Protein AF-A0A6C0B335-F1 (afdb_monomer)

Radius of gyration: 21.63 Å; Cα contacts (8 Å, |Δi|>4): 40; chains: 1; bounding box: 51×59×40 Å

Sequence (105 aa):
MSYDSNEIDRWYEHRQAEMEAQEMDELEYQKEVQVQKILDSMTSSEHKMVIELHEKLCKAAQQNCYQETLTKTAEEKASLQASYYAALLEFNKATEKWPILRNGF

Foldseek 3Di:
DDDDVVVVVVVVVVVVVVVVVVVVVVVVVVLVVLVVVVCVVDDPVLNVVLVVLVVQLVVLVCCLPPPPPPPDDPVVNVVSVVSNVVSLVVNCVSCVVPCSVSVDD

Structure (mmCIF, N/CA/C/O backbone):
data_AF-A0A6C0B335-F1
#
_entry.id   AF-A0A6C0B335-F1
#
loop_
_atom_site.group_PDB
_atom_site.id
_atom_site.type_symbol
_atom_site.label_atom_id
_atom_site.label_alt_id
_atom_site.label_comp_id
_atom_site.label_asym_id
_atom_site.label_entity_id
_atom_site.label_seq_id
_atom_site.pdbx_PDB_ins_code
_atom_site.Cartn_x
_atom_site.Cartn_y
_atom_site.Cartn_z
_atom_site.occupancy
_atom_site.B_iso_or_equiv
_atom_site.auth_seq_id
_atom_site.auth_comp_id
_atom_site.auth_asym_id
_atom_site.auth_atom_id
_atom_site.pdbx_PDB_model_num
ATOM 1 N N . MET A 1 1 ? 35.299 -40.367 -9.433 1.00 45.72 1 MET A N 1
ATOM 2 C CA . MET A 1 1 ? 34.697 -39.202 -8.761 1.00 45.72 1 MET A CA 1
ATOM 3 C C . MET A 1 1 ? 33.196 -39.320 -8.947 1.00 45.72 1 MET A C 1
ATOM 5 O O . MET A 1 1 ? 32.738 -39.151 -10.068 1.00 45.72 1 MET A O 1
ATOM 9 N N . SER A 1 2 ? 32.460 -39.751 -7.922 1.00 45.31 2 SER A N 1
ATOM 10 C CA . SER A 1 2 ? 30.994 -39.714 -7.937 1.00 45.31 2 SER A CA 1
ATOM 11 C C . SER A 1 2 ? 30.584 -38.352 -7.400 1.00 45.31 2 SER A C 1
ATOM 13 O O . SER A 1 2 ? 30.901 -38.047 -6.252 1.00 45.31 2 SER A O 1
ATOM 15 N N . TYR A 1 3 ? 29.954 -37.526 -8.229 1.00 50.47 3 TYR A N 1
ATOM 16 C CA . TYR A 1 3 ? 29.282 -36.336 -7.723 1.00 50.47 3 TYR A CA 1
ATOM 17 C C . TYR A 1 3 ? 28.083 -36.799 -6.896 1.00 50.47 3 TYR A C 1
ATOM 19 O O . TYR A 1 3 ? 27.315 -37.653 -7.345 1.00 50.47 3 TYR A O 1
ATOM 27 N N . ASP A 1 4 ? 27.988 -36.304 -5.667 1.00 55.91 4 ASP A N 1
ATOM 28 C CA . ASP A 1 4 ? 26.893 -36.615 -4.760 1.00 55.91 4 ASP A CA 1
ATOM 29 C C . ASP A 1 4 ? 25.620 -35.944 -5.301 1.00 55.91 4 ASP A C 1
ATOM 31 O O . ASP A 1 4 ? 25.579 -34.724 -5.466 1.00 55.91 4 ASP A O 1
ATOM 35 N N . SER A 1 5 ? 24.594 -36.732 -5.643 1.00 57.72 5 SER A N 1
ATOM 36 C CA . SER A 1 5 ? 23.344 -36.234 -6.253 1.00 57.72 5 SER A CA 1
ATOM 37 C C . SER A 1 5 ? 22.696 -35.140 -5.398 1.00 57.72 5 SER A C 1
ATOM 39 O O . SER A 1 5 ? 22.165 -34.172 -5.930 1.00 57.72 5 SER A O 1
ATOM 41 N N . ASN A 1 6 ? 22.845 -35.235 -4.072 1.00 61.22 6 ASN A N 1
ATOM 42 C CA . ASN A 1 6 ? 22.357 -34.241 -3.116 1.00 61.22 6 ASN A CA 1
ATOM 43 C C . ASN A 1 6 ? 23.040 -32.864 -3.232 1.00 61.22 6 ASN A C 1
ATOM 45 O O . ASN A 1 6 ? 22.431 -31.862 -2.865 1.00 61.22 6 ASN A O 1
ATOM 49 N N . GLU A 1 7 ? 24.295 -32.779 -3.690 1.00 59.88 7 GLU A N 1
ATOM 50 C CA . GLU A 1 7 ? 24.964 -31.486 -3.918 1.00 59.88 7 GLU A CA 1
ATOM 51 C C . GLU A 1 7 ? 24.464 -30.816 -5.202 1.00 59.88 7 GLU A C 1
ATOM 53 O O . GLU A 1 7 ? 24.335 -29.593 -5.252 1.00 59.88 7 GLU A O 1
ATOM 58 N N . ILE A 1 8 ? 24.142 -31.619 -6.220 1.00 62.16 8 ILE A N 1
ATOM 59 C CA . ILE A 1 8 ? 23.593 -31.144 -7.492 1.00 62.16 8 ILE A CA 1
ATOM 60 C C . ILE A 1 8 ? 22.158 -30.639 -7.292 1.00 62.16 8 ILE A C 1
ATOM 62 O O . ILE A 1 8 ? 21.839 -29.536 -7.732 1.00 62.16 8 ILE A O 1
ATOM 66 N N . ASP A 1 9 ? 21.323 -31.388 -6.569 1.00 70.38 9 ASP A N 1
ATOM 67 C CA . ASP A 1 9 ? 19.925 -31.019 -6.314 1.00 70.38 9 ASP A CA 1
ATOM 68 C C . ASP A 1 9 ? 19.818 -29.717 -5.496 1.00 70.38 9 ASP A C 1
ATOM 70 O O . ASP A 1 9 ? 19.085 -28.803 -5.874 1.00 70.38 9 ASP A O 1
ATOM 74 N N . ARG A 1 10 ? 20.647 -29.550 -4.454 1.00 71.12 10 ARG A N 1
ATOM 75 C CA . ARG A 1 10 ? 20.716 -28.297 -3.673 1.00 71.12 10 ARG A CA 1
ATOM 76 C C . ARG A 1 10 ? 21.207 -27.103 -4.488 1.00 71.12 10 ARG A C 1
ATOM 78 O O . ARG A 1 10 ? 20.780 -25.977 -4.238 1.00 71.12 10 ARG A O 1
ATOM 85 N N . TRP A 1 11 ? 22.116 -27.321 -5.439 1.00 76.94 11 TRP A N 1
ATOM 86 C CA . TRP A 1 11 ? 22.585 -26.259 -6.327 1.00 76.94 11 TRP A CA 1
ATOM 87 C C . TRP A 1 11 ? 21.472 -25.785 -7.268 1.00 76.94 11 TRP A C 1
ATOM 89 O O . TRP A 1 11 ? 21.313 -24.580 -7.453 1.00 76.94 11 TRP A O 1
ATOM 99 N N . TYR A 1 12 ? 20.663 -26.703 -7.810 1.00 75.19 12 TYR A N 1
ATOM 100 C CA . TYR A 1 12 ? 19.498 -26.345 -8.625 1.00 75.19 12 TYR A CA 1
ATOM 101 C C . TYR A 1 12 ? 18.424 -25.614 -7.818 1.00 75.19 12 TYR A C 1
ATOM 103 O O . TYR A 1 12 ? 17.937 -24.585 -8.280 1.00 75.19 12 TYR A O 1
ATOM 111 N N . GLU A 1 13 ? 18.103 -26.081 -6.609 1.00 79.56 13 GLU A N 1
ATOM 112 C CA . GLU A 1 13 ? 17.157 -25.403 -5.709 1.00 79.56 13 GLU A CA 1
ATOM 113 C C . GLU A 1 13 ? 17.623 -23.982 -5.365 1.00 79.56 13 GLU A C 1
ATOM 115 O O . GLU A 1 13 ? 16.857 -23.026 -5.480 1.00 79.56 13 GLU A O 1
ATOM 120 N N . HIS A 1 14 ? 18.902 -23.818 -5.011 1.00 77.50 14 HIS A N 1
ATOM 121 C CA . HIS A 1 14 ? 19.479 -22.502 -4.739 1.00 77.50 14 HIS A CA 1
ATOM 122 C C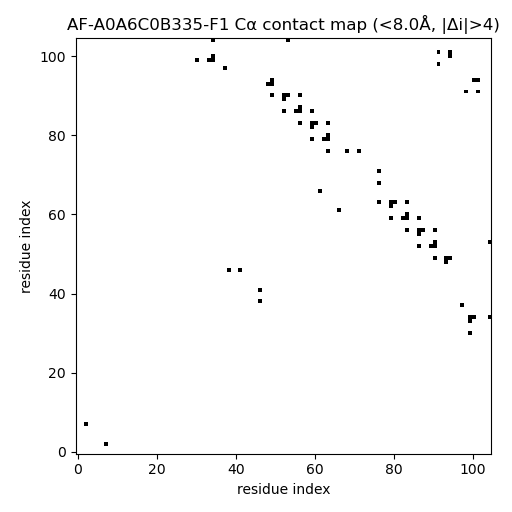 . HIS A 1 14 ? 19.447 -21.607 -5.979 1.00 77.50 14 HIS A C 1
ATOM 124 O O . HIS A 1 14 ? 19.109 -20.429 -5.894 1.00 77.50 14 HIS A O 1
ATOM 130 N N . ARG A 1 15 ? 19.776 -22.157 -7.153 1.00 77.88 15 ARG A N 1
ATOM 131 C CA . ARG A 1 15 ? 19.789 -21.383 -8.393 1.00 77.88 15 ARG A CA 1
ATOM 132 C C . ARG A 1 15 ? 18.387 -20.975 -8.836 1.00 77.88 15 ARG A C 1
ATOM 134 O O . ARG A 1 15 ? 18.221 -19.893 -9.390 1.00 77.88 15 ARG A O 1
ATOM 141 N N . GLN A 1 16 ? 17.393 -21.816 -8.584 1.00 80.81 16 GLN A N 1
ATOM 142 C CA . GLN A 1 16 ? 15.995 -21.495 -8.822 1.00 80.81 16 GLN A CA 1
ATOM 143 C C . GLN A 1 16 ? 15.513 -20.390 -7.875 1.00 80.81 16 GLN A C 1
ATOM 145 O O . GLN A 1 16 ? 14.942 -19.414 -8.350 1.00 80.81 16 GLN A O 1
ATOM 150 N N . ALA A 1 17 ? 15.836 -20.475 -6.583 1.00 78.44 17 ALA A N 1
ATOM 151 C CA . ALA A 1 17 ? 15.516 -19.424 -5.618 1.00 78.44 17 ALA A CA 1
ATOM 152 C C . ALA A 1 17 ? 16.177 -18.076 -5.966 1.00 78.44 17 ALA A C 1
ATOM 154 O O . ALA A 1 17 ? 15.550 -17.031 -5.822 1.00 78.44 17 ALA A O 1
ATOM 155 N N . GLU A 1 18 ? 17.418 -18.078 -6.467 1.00 81.25 18 GLU A N 1
ATOM 156 C CA . GLU A 1 18 ? 18.076 -16.860 -6.963 1.00 81.25 18 GLU A CA 1
ATOM 157 C C . GLU A 1 18 ? 17.360 -16.255 -8.175 1.00 81.25 18 GLU A C 1
ATOM 159 O O . GLU A 1 18 ? 17.241 -15.036 -8.260 1.00 81.25 18 GLU A O 1
ATOM 164 N N . MET A 1 19 ? 16.894 -17.081 -9.118 1.00 76.94 19 MET A N 1
ATOM 165 C CA . MET A 1 19 ? 16.148 -16.594 -10.284 1.00 76.94 19 MET A CA 1
ATOM 166 C C . MET A 1 19 ? 14.776 -16.044 -9.887 1.00 76.94 19 MET A C 1
ATOM 168 O O . MET A 1 19 ? 14.400 -14.977 -10.358 1.00 76.94 19 MET A O 1
ATOM 172 N N . GLU A 1 20 ? 14.063 -16.727 -8.989 1.00 79.56 20 GLU A N 1
ATOM 173 C CA . GLU A 1 20 ? 12.782 -16.256 -8.448 1.00 79.56 20 GLU A CA 1
ATOM 174 C C . GLU A 1 20 ? 12.961 -14.943 -7.668 1.00 79.56 20 GLU A C 1
ATOM 176 O O . GLU A 1 20 ? 12.169 -14.019 -7.834 1.00 79.56 20 GLU A O 1
ATOM 181 N N . ALA A 1 21 ? 14.032 -14.809 -6.878 1.00 76.81 21 ALA A N 1
ATOM 182 C CA . ALA A 1 21 ? 14.361 -13.560 -6.192 1.00 76.81 21 ALA A CA 1
ATOM 183 C C . ALA A 1 21 ? 14.669 -12.422 -7.180 1.00 76.81 21 ALA A C 1
ATOM 185 O O . ALA A 1 21 ? 14.154 -11.323 -7.020 1.00 76.81 21 ALA A O 1
ATOM 186 N N . GLN A 1 22 ? 15.441 -12.693 -8.236 1.00 77.44 22 GLN A N 1
ATOM 187 C CA . GLN A 1 22 ? 15.740 -11.702 -9.277 1.00 77.44 22 GLN A CA 1
ATOM 188 C C . GLN A 1 22 ? 14.489 -11.252 -10.039 1.00 77.44 22 GLN A C 1
ATOM 190 O O . GLN A 1 22 ? 14.347 -10.069 -10.339 1.00 77.44 22 GLN A O 1
ATOM 195 N N . GLU A 1 23 ? 13.574 -12.174 -10.341 1.00 78.75 23 GLU A N 1
ATOM 196 C CA . GLU A 1 23 ? 12.301 -11.848 -10.986 1.00 78.75 23 GLU A CA 1
ATOM 197 C C . GLU A 1 23 ? 11.416 -10.996 -10.064 1.00 78.75 23 GLU A C 1
ATOM 199 O O . GLU A 1 23 ? 10.816 -10.017 -10.507 1.00 78.75 23 GLU A O 1
ATOM 204 N N . MET A 1 24 ? 11.390 -11.308 -8.765 1.00 75.94 24 MET A N 1
ATOM 205 C CA . MET A 1 24 ? 10.695 -10.496 -7.764 1.00 75.94 24 MET A CA 1
ATOM 206 C C . MET A 1 24 ? 11.290 -9.086 -7.644 1.00 75.94 24 MET A C 1
ATOM 208 O O . MET A 1 24 ? 10.527 -8.118 -7.648 1.00 75.94 24 MET A O 1
ATOM 212 N N . ASP A 1 25 ? 12.619 -8.959 -7.615 1.00 80.25 25 ASP A N 1
ATOM 213 C CA . ASP A 1 25 ? 13.320 -7.668 -7.577 1.00 80.25 25 ASP A CA 1
ATOM 214 C C . ASP A 1 25 ? 13.023 -6.830 -8.836 1.00 80.25 25 ASP A C 1
ATOM 216 O O . ASP A 1 25 ? 12.794 -5.620 -8.761 1.00 80.25 25 ASP A O 1
ATOM 220 N N . GLU A 1 26 ? 12.984 -7.459 -10.016 1.00 83.38 26 GLU A N 1
ATOM 221 C CA . GLU A 1 26 ? 12.667 -6.771 -11.271 1.00 83.38 26 GLU A CA 1
ATOM 222 C C . GLU A 1 26 ? 11.207 -6.293 -11.311 1.00 83.38 26 GLU A C 1
ATOM 224 O O . GLU A 1 26 ? 10.923 -5.175 -11.755 1.00 83.38 26 GLU A O 1
ATOM 229 N N . LEU A 1 27 ? 10.271 -7.098 -10.803 1.00 82.38 27 LEU A N 1
ATOM 230 C CA . LEU A 1 27 ? 8.864 -6.718 -10.677 1.00 82.38 27 LEU A CA 1
ATOM 231 C C . LEU A 1 27 ? 8.662 -5.572 -9.675 1.00 82.38 27 LEU A C 1
ATOM 233 O O . LEU A 1 27 ? 7.858 -4.668 -9.932 1.00 82.38 27 LEU A O 1
ATOM 237 N N . GLU A 1 28 ? 9.397 -5.574 -8.560 1.00 83.19 28 GLU A N 1
ATOM 238 C CA . GLU A 1 28 ? 9.387 -4.483 -7.582 1.00 83.19 28 GLU A CA 1
ATOM 239 C C . GLU A 1 28 ? 9.921 -3.188 -8.201 1.00 83.19 28 GLU A C 1
ATOM 241 O O . GLU A 1 28 ? 9.238 -2.161 -8.163 1.00 83.19 28 GLU A O 1
ATOM 246 N N . TYR A 1 29 ? 11.055 -3.254 -8.901 1.00 85.44 29 TYR A N 1
ATOM 247 C CA . TYR A 1 29 ? 11.613 -2.108 -9.616 1.00 85.44 29 TYR A CA 1
ATOM 248 C C . TYR A 1 29 ? 10.642 -1.540 -10.665 1.00 85.44 29 TYR A C 1
ATOM 250 O O . TYR A 1 29 ? 10.431 -0.326 -10.755 1.00 85.44 29 TYR A O 1
ATOM 258 N N . GLN A 1 30 ? 9.990 -2.397 -11.456 1.00 84.94 30 GLN A N 1
ATOM 259 C CA . GLN A 1 30 ? 8.993 -1.949 -12.434 1.00 84.94 30 GLN A CA 1
ATOM 260 C C . GLN A 1 30 ? 7.802 -1.250 -11.768 1.00 84.94 30 GLN A C 1
ATOM 262 O O . GLN A 1 30 ? 7.298 -0.251 -12.296 1.00 84.94 30 GLN A O 1
ATOM 267 N N . LYS A 1 31 ? 7.360 -1.748 -10.609 1.00 83.69 31 LYS A N 1
ATOM 268 C CA . LYS A 1 31 ? 6.299 -1.125 -9.817 1.00 83.69 31 LYS A CA 1
ATOM 269 C C . LYS A 1 31 ? 6.734 0.246 -9.298 1.00 83.69 31 LYS A C 1
ATOM 271 O O . LYS A 1 31 ? 5.983 1.203 -9.485 1.00 83.69 31 LYS A O 1
ATOM 276 N N . GLU A 1 32 ? 7.931 0.373 -8.730 1.00 85.12 32 GLU A N 1
ATOM 277 C CA . GLU A 1 32 ? 8.480 1.657 -8.264 1.00 85.12 32 GLU A CA 1
ATOM 278 C C . GLU A 1 32 ? 8.530 2.695 -9.389 1.00 85.12 32 GLU A C 1
ATOM 280 O O . GLU A 1 32 ? 8.058 3.823 -9.233 1.00 85.12 32 GLU A O 1
ATOM 285 N N . VAL A 1 33 ? 9.015 2.303 -10.570 1.00 87.69 33 VAL A N 1
ATOM 286 C CA . VAL A 1 33 ? 9.068 3.187 -11.744 1.00 87.69 33 VAL A CA 1
ATOM 287 C C . VAL A 1 33 ? 7.669 3.652 -12.163 1.00 87.69 33 VAL A C 1
ATOM 289 O O . VAL A 1 33 ? 7.490 4.806 -12.562 1.00 87.69 33 VAL A O 1
ATOM 292 N N . GLN A 1 34 ? 6.658 2.782 -12.100 1.00 85.62 34 GLN A N 1
ATOM 293 C CA . GLN A 1 34 ? 5.277 3.158 -12.418 1.00 85.62 34 GLN A CA 1
ATOM 294 C C . GLN A 1 34 ? 4.670 4.089 -11.364 1.00 85.62 34 GLN A C 1
ATOM 296 O O . GLN A 1 34 ? 3.984 5.046 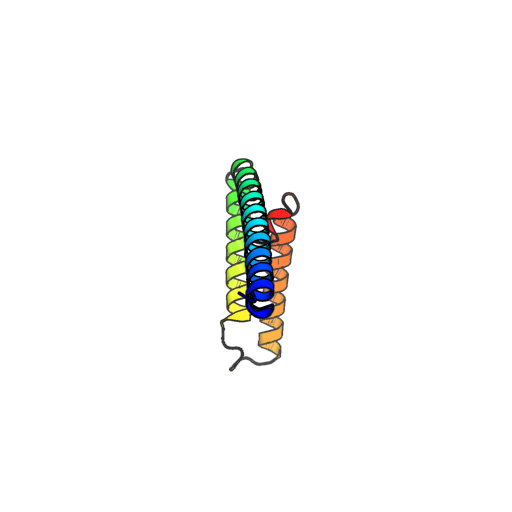-11.732 1.00 85.62 34 GLN A O 1
ATOM 301 N N . VAL A 1 35 ? 4.951 3.849 -10.081 1.00 86.38 35 VAL A N 1
ATOM 302 C CA . VAL A 1 35 ? 4.547 4.739 -8.986 1.00 86.38 35 VAL A CA 1
ATOM 303 C C . VAL A 1 35 ? 5.170 6.119 -9.180 1.00 86.38 35 VAL A C 1
ATOM 305 O O . VAL A 1 35 ? 4.439 7.107 -9.197 1.00 86.38 35 VAL A O 1
ATOM 308 N N . GLN A 1 36 ? 6.476 6.200 -9.446 1.00 85.56 36 GLN A N 1
ATOM 309 C CA . GLN A 1 36 ? 7.162 7.478 -9.649 1.00 85.56 36 GLN A CA 1
ATOM 310 C C . GLN A 1 36 ? 6.576 8.267 -10.825 1.00 85.56 36 GLN A C 1
ATOM 312 O O . GLN A 1 36 ? 6.272 9.447 -10.686 1.00 85.56 36 GLN A O 1
ATOM 317 N N . LYS A 1 37 ? 6.314 7.609 -11.963 1.00 87.88 37 LYS A N 1
ATOM 318 C CA . LYS A 1 37 ? 5.667 8.255 -13.121 1.00 87.88 37 LYS A CA 1
ATOM 319 C C . LYS A 1 37 ? 4.298 8.838 -12.780 1.00 87.88 37 LYS A C 1
ATOM 321 O O . LYS A 1 37 ? 3.916 9.875 -13.319 1.00 87.88 37 LYS A O 1
ATOM 326 N N . ILE A 1 38 ? 3.543 8.163 -11.918 1.00 87.19 38 ILE A N 1
ATOM 327 C CA . ILE A 1 38 ? 2.241 8.644 -11.463 1.00 87.19 38 ILE A CA 1
ATOM 328 C C . ILE A 1 38 ? 2.412 9.864 -10.565 1.00 87.19 38 ILE A C 1
ATOM 330 O O . ILE A 1 38 ? 1.736 10.863 -10.812 1.00 87.19 38 ILE A O 1
ATOM 334 N N . LEU A 1 39 ? 3.327 9.811 -9.595 1.00 84.94 39 LEU A N 1
ATOM 335 C CA . LEU A 1 39 ? 3.632 10.937 -8.710 1.00 84.94 39 LEU A CA 1
ATOM 336 C C . LEU A 1 39 ? 4.081 12.170 -9.508 1.00 84.94 39 LEU A C 1
ATOM 338 O O . LEU A 1 39 ? 3.577 13.263 -9.268 1.00 84.94 39 LEU A O 1
ATOM 342 N N . ASP A 1 40 ? 4.926 11.984 -10.524 1.00 87.50 40 ASP A N 1
ATOM 343 C CA . ASP A 1 40 ? 5.390 13.064 -11.406 1.00 87.50 40 ASP A CA 1
ATOM 344 C C . ASP A 1 40 ? 4.255 13.659 -12.261 1.00 87.50 40 ASP A C 1
ATOM 346 O O . ASP A 1 40 ? 4.303 14.824 -12.657 1.00 87.50 40 ASP A O 1
ATOM 350 N N . SER A 1 41 ? 3.218 12.867 -12.556 1.00 87.12 41 SER A N 1
ATOM 351 C CA . SER A 1 41 ? 2.042 13.300 -13.325 1.00 87.12 41 SER A CA 1
ATOM 352 C C . SER A 1 41 ? 0.954 13.973 -12.478 1.00 87.12 41 SER A C 1
ATOM 354 O O . SER A 1 41 ? 0.013 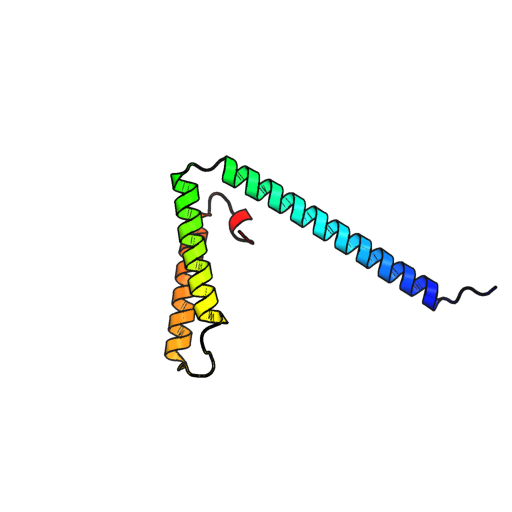14.548 -13.033 1.00 87.12 41 SER A O 1
ATOM 356 N N . MET A 1 42 ? 1.044 13.880 -11.149 1.00 87.94 42 MET A N 1
ATOM 357 C CA . MET A 1 42 ? 0.065 14.457 -10.233 1.00 87.94 42 MET A CA 1
ATOM 358 C C . MET A 1 42 ? 0.246 15.966 -10.100 1.00 87.94 42 MET A C 1
ATOM 360 O O . MET A 1 42 ? 1.352 16.494 -10.002 1.00 87.94 42 MET A O 1
ATOM 364 N N . THR A 1 43 ? -0.871 16.679 -9.987 1.00 90.94 43 THR A N 1
ATOM 365 C CA . THR A 1 43 ? -0.837 18.059 -9.499 1.00 90.94 43 THR A CA 1
ATOM 366 C C . THR A 1 43 ? -0.422 18.095 -8.027 1.00 90.94 43 THR A C 1
ATOM 368 O O . THR A 1 43 ? -0.679 17.158 -7.269 1.00 90.94 43 THR A O 1
ATOM 371 N N . SER A 1 44 ? 0.143 19.217 -7.567 1.00 89.88 44 SER A N 1
ATOM 372 C CA . SER A 1 44 ? 0.505 19.388 -6.150 1.00 89.88 44 SER A CA 1
ATOM 373 C C . SER A 1 44 ? -0.675 19.152 -5.196 1.00 89.88 44 SER A C 1
ATOM 375 O O . SER A 1 44 ? -0.480 18.653 -4.090 1.00 89.88 44 SER A O 1
ATOM 377 N N . SER A 1 45 ? -1.899 19.488 -5.618 1.00 90.00 45 SER A N 1
ATOM 378 C CA . SER A 1 45 ? -3.123 19.238 -4.851 1.00 90.00 45 SER A CA 1
ATOM 379 C C . SER A 1 45 ? -3.491 17.758 -4.771 1.00 90.00 45 SER A C 1
ATOM 381 O O . SER A 1 45 ? -3.817 17.284 -3.685 1.00 90.00 45 SER A O 1
ATOM 383 N N . GLU A 1 46 ? -3.424 17.023 -5.886 1.00 87.88 46 GLU A N 1
ATOM 384 C CA . GLU A 1 46 ? -3.700 15.579 -5.906 1.00 87.88 46 GLU A CA 1
ATOM 385 C C . GLU A 1 46 ? -2.661 14.825 -5.074 1.00 87.88 46 GLU A C 1
ATOM 387 O O . GLU A 1 46 ? -3.024 14.003 -4.236 1.00 87.88 46 GLU A O 1
ATOM 392 N N . HIS A 1 47 ? -1.381 15.170 -5.241 1.00 87.19 47 HIS A N 1
ATOM 393 C CA . HIS A 1 47 ? -0.283 14.569 -4.493 1.00 87.19 47 HIS A CA 1
ATOM 394 C C . HIS A 1 47 ? -0.451 14.767 -2.980 1.00 87.19 47 HIS A C 1
ATOM 396 O O . HIS A 1 47 ? -0.394 13.811 -2.208 1.00 87.19 47 HIS A O 1
ATOM 402 N N . LYS A 1 48 ? -0.749 16.001 -2.550 1.00 89.31 48 LYS A N 1
ATOM 403 C CA . LYS A 1 48 ? -0.985 16.313 -1.136 1.00 89.31 48 LYS A CA 1
ATOM 404 C C . LYS A 1 48 ? -2.190 15.556 -0.573 1.00 89.31 48 LYS A C 1
ATOM 406 O O . LYS A 1 48 ? -2.102 15.011 0.521 1.00 89.31 48 LYS A O 1
ATOM 411 N N . MET A 1 49 ? -3.290 15.483 -1.326 1.00 90.06 49 MET A N 1
ATOM 412 C CA . MET A 1 49 ? -4.487 14.746 -0.910 1.00 90.06 49 MET A CA 1
ATOM 413 C C . MET A 1 49 ? -4.195 13.250 -0.728 1.00 90.06 49 MET A C 1
ATOM 415 O O . MET A 1 49 ? -4.615 12.659 0.265 1.00 90.06 49 MET A O 1
ATOM 419 N N . VAL A 1 50 ? -3.469 12.637 -1.667 1.00 87.69 50 VAL A N 1
ATOM 420 C CA . VAL A 1 50 ? -3.120 11.212 -1.604 1.00 87.69 50 VAL A CA 1
ATOM 421 C C . VAL A 1 50 ? -2.195 10.920 -0.423 1.00 87.69 50 VAL A C 1
ATOM 423 O O . VAL A 1 50 ? -2.460 9.963 0.301 1.00 87.69 50 VAL A O 1
ATOM 426 N N . ILE A 1 51 ? -1.194 11.768 -0.160 1.00 88.81 51 ILE A N 1
ATOM 427 C CA . ILE A 1 51 ? -0.323 11.635 1.021 1.00 88.81 51 ILE A CA 1
ATOM 428 C C . ILE A 1 51 ? -1.127 11.758 2.318 1.00 88.81 51 ILE A C 1
ATOM 430 O O . ILE A 1 51 ? -1.007 10.903 3.189 1.00 88.81 51 ILE A O 1
ATOM 434 N N . GLU A 1 52 ? -1.984 12.772 2.455 1.00 89.75 52 GLU A N 1
ATOM 435 C CA . GLU A 1 52 ? -2.786 12.962 3.671 1.00 89.75 52 GLU A CA 1
ATOM 436 C C . GLU A 1 52 ? -3.716 11.768 3.944 1.00 89.75 52 GLU A C 1
ATOM 438 O O . GLU A 1 52 ? -3.881 11.348 5.093 1.00 89.75 52 GLU A O 1
ATOM 443 N N . LEU A 1 53 ? -4.326 11.203 2.897 1.00 89.12 53 LEU A N 1
ATOM 444 C CA . LEU A 1 53 ? -5.167 10.010 3.012 1.00 89.12 53 LEU A CA 1
ATOM 445 C C . LEU A 1 53 ? -4.343 8.758 3.325 1.00 89.12 53 LEU A C 1
ATOM 447 O O . LEU A 1 53 ? -4.769 7.945 4.145 1.00 89.12 53 LEU A O 1
ATOM 451 N N . HIS A 1 54 ? -3.158 8.625 2.731 1.00 87.81 54 HIS A N 1
ATOM 452 C CA . HIS A 1 54 ? -2.241 7.530 3.020 1.00 87.81 54 HIS A CA 1
ATOM 453 C C . HIS A 1 54 ? -1.744 7.577 4.473 1.00 87.81 54 HIS A C 1
ATOM 455 O O . HIS A 1 54 ? -1.810 6.578 5.184 1.00 87.81 54 HIS A O 1
ATOM 461 N N . GLU A 1 55 ? -1.348 8.747 4.980 1.00 88.81 55 GLU A N 1
ATOM 462 C CA . GLU A 1 55 ? -0.959 8.921 6.383 1.00 88.81 55 GLU A CA 1
ATOM 463 C C . GLU A 1 55 ? -2.101 8.587 7.350 1.00 88.81 55 GLU A C 1
ATOM 465 O O . GLU A 1 55 ? -1.872 7.970 8.394 1.00 88.81 55 GLU A O 1
ATOM 470 N N . LYS A 1 56 ? -3.339 8.983 7.023 1.00 88.44 56 LYS A N 1
ATOM 471 C CA . LYS A 1 56 ? -4.530 8.616 7.807 1.00 88.44 56 LYS A CA 1
ATOM 472 C C . LYS A 1 56 ? -4.745 7.106 7.816 1.00 88.44 56 LYS A C 1
ATOM 474 O O . LYS A 1 56 ? -4.998 6.546 8.883 1.00 88.44 56 LYS A O 1
ATOM 479 N N . LEU A 1 57 ? -4.609 6.453 6.662 1.00 88.38 57 LEU A N 1
ATOM 480 C CA . LEU A 1 57 ? -4.707 5.001 6.541 1.00 88.38 57 LEU A CA 1
ATOM 481 C C . LEU A 1 57 ? -3.628 4.302 7.374 1.00 88.38 57 LEU A C 1
ATOM 483 O O . LEU A 1 57 ? -3.953 3.406 8.147 1.00 88.38 57 LEU A O 1
ATOM 487 N N . CYS A 1 58 ? -2.374 4.747 7.288 1.00 86.81 58 CYS A N 1
ATOM 488 C CA . CYS A 1 58 ? -1.262 4.202 8.063 1.00 86.81 58 CYS A CA 1
ATOM 489 C C . CYS A 1 58 ? -1.464 4.390 9.571 1.00 86.81 58 CYS A C 1
ATOM 491 O O . CYS A 1 58 ? -1.252 3.450 10.334 1.00 86.81 58 CYS A O 1
ATOM 493 N N . LYS A 1 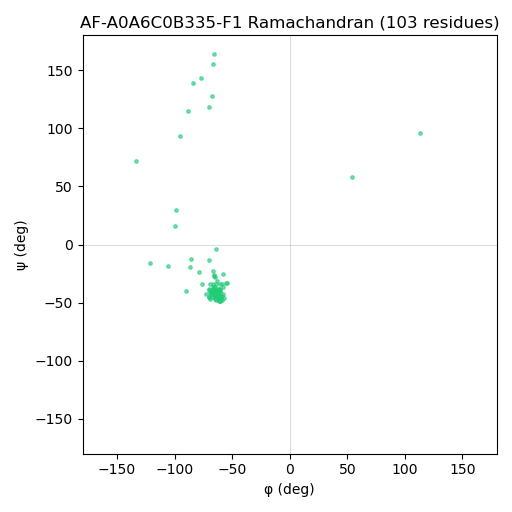59 ? -1.957 5.553 10.015 1.00 86.62 59 LYS A N 1
ATOM 494 C CA . LYS A 1 59 ? -2.314 5.785 11.425 1.00 86.62 59 LYS A CA 1
ATOM 495 C C . LYS A 1 59 ? -3.446 4.863 11.885 1.00 86.62 59 LYS A C 1
ATOM 497 O O . LYS A 1 59 ? -3.337 4.271 12.954 1.00 86.62 59 LYS A O 1
ATOM 502 N N . ALA A 1 60 ? -4.498 4.692 11.084 1.00 85.25 60 ALA A N 1
ATOM 503 C CA . ALA A 1 60 ? -5.599 3.782 11.405 1.00 85.25 60 ALA A CA 1
ATOM 504 C C . ALA A 1 60 ? -5.142 2.310 11.425 1.00 85.25 60 ALA A C 1
ATOM 506 O O . ALA A 1 60 ? -5.510 1.559 12.325 1.00 85.25 60 ALA A O 1
ATOM 507 N N . ALA A 1 61 ? -4.281 1.911 10.484 1.00 84.19 61 ALA A N 1
ATOM 508 C CA . ALA A 1 61 ? -3.675 0.583 10.432 1.00 84.19 61 ALA A CA 1
ATOM 509 C C . ALA A 1 61 ? -2.780 0.324 11.650 1.00 84.19 61 ALA A C 1
ATOM 511 O O . ALA A 1 61 ? -2.877 -0.727 12.270 1.00 84.19 61 ALA A O 1
ATOM 512 N N . GLN A 1 62 ? -1.956 1.296 12.048 1.00 82.00 62 GLN A N 1
ATOM 513 C CA . GLN A 1 62 ? -1.147 1.214 13.264 1.00 82.00 62 GLN A CA 1
ATOM 514 C C . GLN A 1 62 ? -2.017 1.157 14.523 1.00 82.00 62 GLN A C 1
ATOM 516 O O . GLN A 1 62 ? -1.719 0.394 15.430 1.00 82.00 62 GLN A O 1
ATOM 521 N N . GLN A 1 63 ? -3.116 1.903 14.602 1.00 79.25 63 GLN A N 1
ATOM 522 C CA . GLN A 1 63 ? -4.033 1.802 15.742 1.00 79.25 63 GLN A CA 1
ATOM 523 C C . GLN A 1 63 ? -4.743 0.443 15.802 1.00 79.25 63 GLN A C 1
ATOM 525 O O . GLN A 1 63 ? -4.983 -0.070 16.895 1.00 79.25 63 GLN A O 1
ATOM 530 N N . ASN A 1 64 ? -5.035 -0.151 14.643 1.00 75.44 64 ASN A N 1
ATOM 531 C CA . ASN A 1 64 ? -5.613 -1.486 14.529 1.00 75.44 64 ASN A CA 1
ATOM 532 C C . ASN A 1 64 ? -4.588 -2.596 14.869 1.00 75.44 64 ASN A C 1
ATOM 534 O O . ASN A 1 64 ? -4.907 -3.522 15.609 1.00 75.44 64 ASN A O 1
ATOM 538 N N . CYS A 1 65 ? -3.343 -2.482 14.387 1.00 7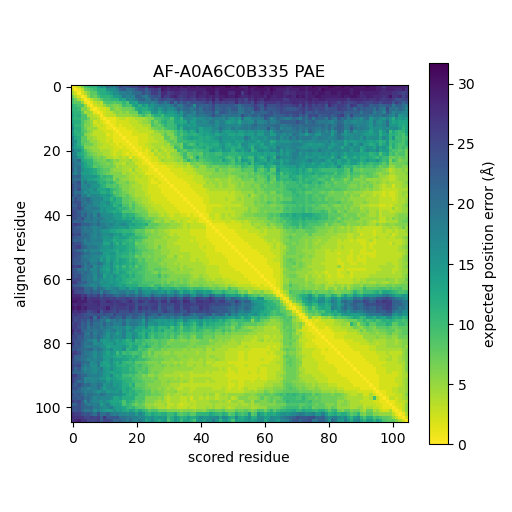1.88 65 CYS A N 1
ATOM 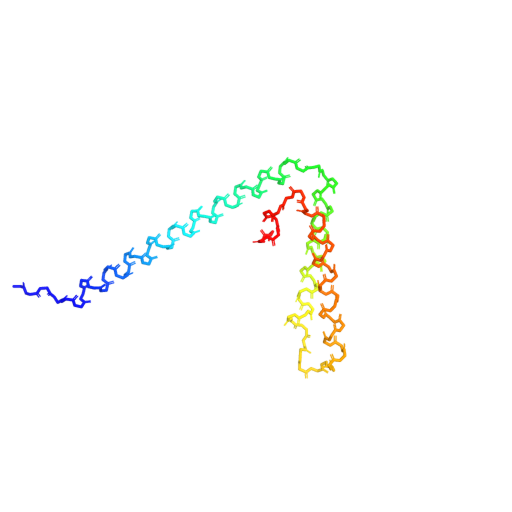539 C CA . CYS A 1 65 ? -2.296 -3.504 14.534 1.00 71.88 65 CYS A CA 1
ATOM 540 C C . CYS A 1 65 ? -1.424 -3.357 15.797 1.00 71.88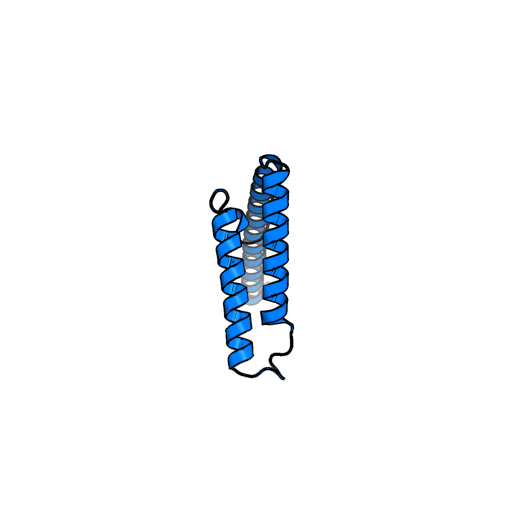 65 CYS A C 1
ATOM 542 O O . CYS A 1 65 ? -1.069 -4.362 16.406 1.00 71.88 65 CYS A O 1
ATOM 544 N N . TYR A 1 66 ? -1.049 -2.132 16.181 1.00 63.12 66 TYR A N 1
ATOM 545 C CA . TYR A 1 66 ? -0.033 -1.845 17.209 1.00 63.12 66 TYR A CA 1
ATOM 546 C C . TYR A 1 66 ? -0.588 -1.354 18.555 1.00 63.12 66 TYR A C 1
ATOM 548 O O . TYR A 1 66 ? 0.116 -1.462 19.558 1.00 63.12 66 TYR A O 1
ATOM 556 N N . GLN A 1 67 ? -1.827 -0.858 18.645 1.00 54.59 67 GLN A N 1
ATOM 557 C CA . GLN A 1 67 ? -2.386 -0.439 19.939 1.00 54.59 67 GLN A CA 1
ATOM 558 C C . GLN A 1 67 ? -3.224 -1.533 20.607 1.00 54.59 67 GLN A C 1
ATOM 560 O O . GLN A 1 67 ? -4.443 -1.600 20.434 1.00 54.59 67 GLN A O 1
ATOM 565 N N . GLU A 1 68 ? -2.552 -2.298 21.468 1.00 53.66 68 GLU A N 1
ATOM 566 C CA . GLU A 1 68 ? -3.136 -2.911 22.668 1.00 53.66 68 GLU A CA 1
ATOM 567 C C . GLU A 1 68 ? -4.389 -3.772 22.436 1.00 53.66 68 GLU A C 1
ATOM 569 O O . GLU A 1 68 ? -5.443 -3.601 23.052 1.00 53.66 68 GLU A O 1
ATOM 574 N N . THR A 1 69 ? -4.270 -4.800 21.603 1.00 53.25 69 THR A N 1
ATOM 575 C CA . THR A 1 69 ? -5.276 -5.874 21.548 1.00 53.25 69 THR A CA 1
ATOM 576 C C . THR A 1 69 ? -5.377 -6.689 22.848 1.00 53.25 69 THR A C 1
ATOM 578 O O . THR A 1 69 ? -6.278 -7.525 22.961 1.00 53.25 69 THR A O 1
ATOM 581 N N . LEU A 1 70 ? -4.518 -6.416 23.839 1.00 54.16 70 LEU A N 1
ATOM 582 C CA . LEU A 1 70 ? -4.511 -7.047 25.160 1.00 54.16 70 LEU A CA 1
ATOM 583 C C . LEU A 1 70 ? -5.444 -6.376 26.188 1.00 54.16 70 LEU A C 1
ATOM 585 O O . LEU A 1 70 ? -5.808 -7.036 27.155 1.00 54.16 70 LEU A O 1
ATOM 589 N N . THR A 1 71 ? -5.867 -5.119 25.994 1.00 60.81 71 THR A N 1
ATOM 590 C CA . THR A 1 71 ? -6.679 -4.372 26.987 1.00 60.81 71 THR A CA 1
ATOM 591 C C . THR A 1 71 ? -8.032 -3.882 26.469 1.00 60.81 71 THR A C 1
ATOM 593 O O . THR A 1 71 ? -8.901 -3.562 27.275 1.00 60.81 71 THR A O 1
ATOM 596 N N . LYS A 1 72 ? -8.247 -3.860 25.148 1.00 68.50 72 LYS A N 1
ATOM 597 C CA . LYS A 1 72 ? -9.491 -3.366 24.535 1.00 68.50 72 LYS A CA 1
ATOM 598 C C . LYS A 1 72 ? -10.603 -4.414 24.491 1.00 68.50 72 LYS A C 1
ATOM 600 O O . LYS A 1 72 ? -10.374 -5.580 24.145 1.00 68.50 72 LYS A O 1
ATOM 605 N N . THR A 1 73 ? -11.822 -3.967 24.773 1.00 76.31 73 THR A N 1
ATOM 606 C CA . THR A 1 73 ? -13.059 -4.751 24.654 1.00 76.31 73 THR A CA 1
ATOM 607 C C . THR A 1 73 ? -13.359 -5.117 23.194 1.00 76.31 73 THR A C 1
ATOM 609 O O . THR A 1 73 ? -12.802 -4.547 22.253 1.00 76.31 73 THR A O 1
ATOM 612 N N . ALA A 1 74 ? -14.250 -6.089 22.975 1.00 77.31 74 ALA A N 1
ATOM 613 C CA . ALA A 1 74 ? -14.652 -6.496 21.626 1.00 77.31 74 ALA A CA 1
ATOM 614 C C . ALA A 1 74 ? -15.272 -5.339 20.813 1.00 77.31 74 ALA A C 1
ATOM 616 O O . ALA A 1 74 ? -15.050 -5.250 19.606 1.00 77.31 74 ALA A O 1
ATOM 617 N N . GLU A 1 75 ? -15.991 -4.427 21.472 1.00 78.75 75 GLU A N 1
ATOM 618 C CA . GLU A 1 75 ? -16.621 -3.262 20.838 1.00 78.75 75 GLU A CA 1
ATOM 619 C C . GLU A 1 75 ? -15.588 -2.231 20.364 1.00 78.75 75 GLU A C 1
ATOM 621 O O . GLU A 1 75 ? -15.669 -1.729 19.243 1.00 78.75 75 GLU A O 1
ATOM 626 N N . GLU A 1 76 ? -14.558 -1.966 21.168 1.00 77.94 76 GLU A N 1
ATOM 627 C CA . GLU A 1 76 ? -13.468 -1.057 20.793 1.00 77.94 76 GLU A CA 1
ATOM 628 C C . GLU A 1 76 ? -12.646 -1.614 19.626 1.00 77.94 76 GLU A C 1
ATOM 630 O O . GLU A 1 76 ? -12.249 -0.865 18.733 1.00 77.94 76 GLU A O 1
ATOM 635 N N . LYS A 1 77 ? -12.444 -2.937 19.582 1.00 75.88 77 LYS A N 1
ATOM 636 C CA . LYS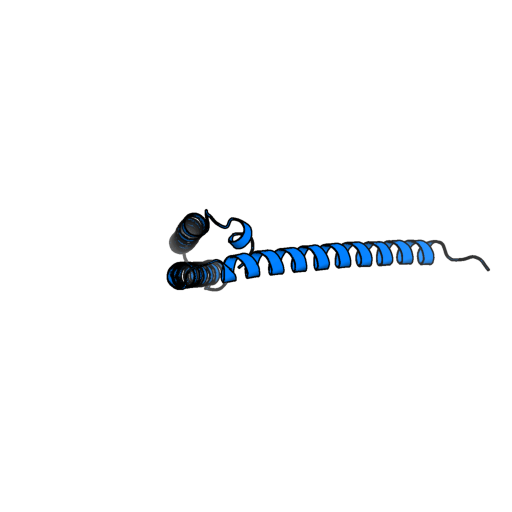 A 1 77 ? -11.801 -3.610 18.443 1.00 75.88 77 LYS A CA 1
ATOM 637 C C . LYS A 1 77 ? -12.628 -3.467 17.165 1.00 75.88 77 LYS A C 1
ATOM 639 O O . LYS A 1 77 ? -12.077 -3.106 16.129 1.00 75.88 77 LYS A O 1
ATOM 644 N N . ALA A 1 78 ? -13.942 -3.681 17.242 1.00 81.25 78 ALA A N 1
ATOM 645 C CA . ALA A 1 78 ? -14.838 -3.500 16.100 1.00 81.25 78 ALA A CA 1
ATOM 646 C C . ALA A 1 78 ? -14.848 -2.043 15.600 1.00 81.25 78 ALA A C 1
ATOM 648 O O . ALA A 1 78 ? -14.842 -1.804 14.393 1.00 81.25 78 ALA A O 1
ATOM 649 N N . SER A 1 79 ? -14.793 -1.070 16.513 1.00 82.12 79 SER A N 1
ATOM 650 C CA . SER A 1 79 ? -14.718 0.357 16.176 1.00 82.12 79 SER A CA 1
ATOM 651 C C . SER A 1 79 ? -13.414 0.727 15.452 1.00 82.12 79 SER A C 1
ATOM 653 O O . SER A 1 79 ? -13.443 1.410 14.428 1.00 82.12 79 SER A O 1
ATOM 655 N N . LEU A 1 80 ? -12.268 0.216 15.914 1.00 81.25 80 LEU A N 1
ATOM 656 C CA . LEU A 1 80 ? -10.964 0.424 15.263 1.00 81.25 80 LEU A CA 1
ATOM 657 C C . LEU A 1 80 ? -10.879 -0.254 13.892 1.00 81.25 80 LEU A C 1
ATOM 659 O O . LEU A 1 80 ? -10.296 0.282 12.951 1.00 81.25 80 LEU A O 1
ATOM 663 N N . GLN A 1 81 ? -11.494 -1.425 13.757 1.00 83.31 81 GLN A N 1
ATOM 664 C CA . GLN A 1 81 ? -11.587 -2.104 12.474 1.00 83.31 81 GLN A CA 1
ATOM 665 C C . GLN A 1 81 ? -12.477 -1.317 11.496 1.00 83.31 81 GLN A C 1
ATOM 667 O O . GLN A 1 81 ? -12.127 -1.162 10.325 1.00 83.31 81 GLN A O 1
ATOM 672 N N . ALA A 1 82 ? -13.598 -0.767 11.972 1.00 86.25 82 ALA A N 1
ATOM 673 C CA . ALA A 1 82 ? -14.480 0.075 11.170 1.00 86.25 82 ALA A CA 1
ATOM 674 C C . ALA A 1 82 ? -13.792 1.375 10.718 1.00 86.25 82 ALA A C 1
ATOM 676 O O . ALA A 1 82 ? -13.928 1.759 9.555 1.00 86.25 82 ALA A O 1
ATOM 677 N N . SER A 1 83 ? -13.016 2.027 11.592 1.00 85.12 83 SER A N 1
ATOM 678 C CA . SER A 1 83 ? -12.269 3.240 11.235 1.00 85.12 83 SER A CA 1
ATOM 679 C C . SER A 1 83 ? -11.165 2.960 10.211 1.00 85.12 83 SER A C 1
ATOM 681 O O . SER A 1 83 ? -10.995 3.733 9.267 1.00 85.12 83 SER A O 1
ATOM 683 N N . TYR A 1 84 ? -10.478 1.820 10.327 1.00 87.00 84 TYR A N 1
ATOM 684 C CA . TYR A 1 84 ? -9.517 1.359 9.327 1.00 87.00 84 TYR A CA 1
ATOM 685 C C . TYR A 1 84 ? -10.172 1.131 7.957 1.00 87.00 84 TYR A C 1
ATOM 687 O O . TYR A 1 84 ? -9.684 1.650 6.951 1.00 87.00 84 TYR A O 1
ATOM 695 N N . TYR A 1 85 ? -11.304 0.421 7.898 1.00 88.75 85 TYR A N 1
ATOM 696 C CA . TYR A 1 85 ? -12.009 0.204 6.630 1.00 88.75 85 TYR A CA 1
ATOM 697 C C . TYR A 1 85 ? -12.550 1.497 6.016 1.00 88.75 85 TYR A C 1
ATOM 699 O O . TYR A 1 85 ? -12.518 1.646 4.794 1.00 88.75 85 TYR A O 1
ATOM 707 N N . ALA A 1 86 ? -13.016 2.442 6.836 1.00 88.81 86 ALA A N 1
ATOM 708 C CA . ALA A 1 86 ? -13.442 3.752 6.356 1.00 88.81 86 ALA A CA 1
ATOM 709 C C . ALA A 1 86 ? -12.277 4.514 5.699 1.00 88.81 86 ALA A C 1
ATOM 711 O O . ALA A 1 86 ? -12.413 4.977 4.566 1.00 88.81 86 ALA A O 1
ATOM 712 N N . ALA A 1 87 ? -11.111 4.559 6.355 1.00 86.75 87 ALA A N 1
ATOM 713 C CA . ALA A 1 87 ? -9.908 5.187 5.805 1.00 86.75 87 ALA A CA 1
ATOM 714 C C . ALA A 1 87 ? -9.426 4.494 4.517 1.00 86.75 87 ALA A C 1
ATOM 716 O O . ALA A 1 87 ? -9.051 5.160 3.551 1.00 86.75 87 ALA A O 1
ATOM 717 N N . LEU A 1 88 ? -9.492 3.159 4.467 1.00 88.62 88 LEU A N 1
ATOM 718 C CA . LEU A 1 88 ? -9.139 2.379 3.280 1.00 88.62 88 LEU A CA 1
ATOM 719 C C . LEU A 1 88 ? -10.068 2.695 2.101 1.00 88.62 88 LEU A C 1
ATOM 721 O O . LEU A 1 88 ? -9.618 2.824 0.964 1.00 88.62 88 LEU A O 1
ATOM 725 N N . LEU A 1 89 ? -11.366 2.841 2.361 1.00 90.00 89 LEU A N 1
ATOM 726 C CA . LEU A 1 89 ? -12.354 3.162 1.337 1.00 90.00 89 LEU A CA 1
ATOM 727 C C . LEU A 1 89 ? -12.171 4.582 0.785 1.00 90.00 89 LEU A C 1
ATOM 729 O O . LEU A 1 89 ? -12.275 4.777 -0.427 1.00 90.00 89 LEU A O 1
ATOM 733 N N . GLU A 1 90 ? -11.868 5.560 1.640 1.00 88.12 90 GLU A N 1
ATOM 734 C CA . GLU A 1 90 ? -11.535 6.923 1.208 1.00 88.12 90 GLU A CA 1
ATOM 735 C C . GLU A 1 90 ? -10.268 6.951 0.348 1.00 88.12 90 GLU A C 1
ATOM 737 O O . GLU A 1 90 ? -10.279 7.532 -0.740 1.00 88.12 90 GLU A O 1
ATOM 742 N N . PHE A 1 91 ? -9.208 6.260 0.778 1.00 87.69 91 PHE A N 1
ATOM 743 C CA . PHE A 1 91 ? -7.972 6.142 0.006 1.00 87.69 91 PHE A CA 1
ATOM 744 C C . PHE A 1 91 ? -8.206 5.456 -1.346 1.00 87.69 91 PHE A C 1
ATOM 746 O O . PHE A 1 91 ? -7.745 5.944 -2.378 1.00 87.69 91 PHE A O 1
ATOM 753 N N . ASN A 1 92 ? -8.985 4.371 -1.380 1.00 88.12 92 ASN A N 1
ATOM 754 C CA . ASN A 1 92 ? -9.306 3.659 -2.618 1.00 88.12 92 ASN A CA 1
ATOM 755 C C . ASN A 1 92 ? -10.090 4.527 -3.605 1.00 88.12 92 ASN A C 1
ATOM 757 O O . ASN A 1 92 ? -9.816 4.472 -4.804 1.00 88.12 92 ASN A O 1
ATOM 761 N N . LYS A 1 93 ? -11.038 5.338 -3.126 1.00 88.62 93 LYS A N 1
ATOM 762 C CA . LYS A 1 93 ? -11.762 6.297 -3.975 1.00 88.62 93 LYS A CA 1
ATOM 763 C C . LYS A 1 93 ? -10.828 7.376 -4.519 1.00 88.62 93 LYS A C 1
ATOM 765 O O . LYS A 1 93 ? -10.834 7.648 -5.713 1.00 88.62 93 LYS A O 1
ATOM 770 N N . ALA A 1 94 ? -9.983 7.950 -3.667 1.00 85.12 94 ALA A N 1
ATOM 771 C CA . ALA A 1 94 ? -9.024 8.978 -4.065 1.00 85.12 94 ALA A CA 1
ATOM 772 C C . ALA A 1 94 ? -7.974 8.479 -5.073 1.00 85.12 94 ALA A C 1
ATOM 774 O O . ALA A 1 94 ? -7.526 9.235 -5.932 1.00 85.12 94 ALA A O 1
ATOM 775 N N . THR A 1 95 ? -7.606 7.201 -4.993 1.00 86.75 95 THR A N 1
ATOM 776 C CA . THR A 1 95 ? -6.624 6.549 -5.872 1.00 86.75 95 THR A CA 1
ATOM 777 C C . THR A 1 95 ? -7.266 5.739 -6.997 1.00 86.75 95 THR A C 1
ATOM 779 O O . THR A 1 95 ? -6.598 4.937 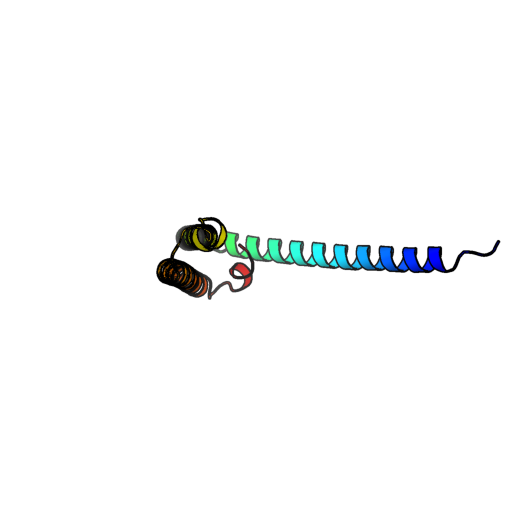-7.641 1.00 86.75 95 THR A O 1
ATOM 782 N N . GLU A 1 96 ? -8.555 5.929 -7.292 1.00 87.44 96 GLU A N 1
ATOM 783 C CA . GLU A 1 96 ? -9.246 5.169 -8.345 1.00 87.44 96 GLU A CA 1
ATOM 784 C C . GLU A 1 96 ? -8.649 5.364 -9.735 1.00 87.44 96 GLU A C 1
ATOM 786 O O . GLU A 1 96 ? -8.540 4.411 -10.506 1.00 87.44 96 GLU A O 1
ATOM 791 N N . LYS A 1 97 ? -8.149 6.569 -10.002 1.00 84.75 97 LYS A N 1
ATOM 792 C CA . LYS A 1 97 ? -7.390 6.895 -11.211 1.00 84.75 97 LYS A CA 1
ATOM 793 C C . LYS A 1 97 ? -6.032 6.181 -11.280 1.00 84.75 97 LYS A C 1
ATOM 795 O O . LYS A 1 97 ? -5.499 6.004 -12.372 1.00 84.75 97 LYS A O 1
ATOM 800 N N . TRP A 1 98 ? -5.486 5.754 -10.139 1.00 86.62 98 TRP A N 1
ATOM 801 C CA . TRP A 1 98 ? -4.155 5.156 -10.018 1.00 86.62 98 TRP A CA 1
ATOM 802 C C . TRP A 1 98 ? -4.174 3.884 -9.158 1.00 86.62 98 TRP A C 1
ATOM 804 O O . TRP A 1 98 ? -3.646 3.874 -8.042 1.00 86.62 98 TRP A O 1
ATOM 814 N N . PRO A 1 99 ? -4.744 2.777 -9.670 1.00 82.38 99 PRO A N 1
ATOM 815 C CA . PRO A 1 99 ? -4.904 1.544 -8.903 1.00 82.38 99 PRO A CA 1
ATOM 816 C C . PRO A 1 99 ? -3.594 0.965 -8.361 1.00 82.38 99 PRO A C 1
ATOM 818 O O . PRO A 1 99 ? -3.614 0.283 -7.341 1.00 82.38 99 PRO A O 1
ATOM 821 N N . ILE A 1 100 ? -2.455 1.248 -9.002 1.00 81.31 100 ILE A N 1
ATOM 822 C CA . ILE A 1 100 ? -1.149 0.755 -8.551 1.00 81.31 100 ILE A CA 1
ATOM 823 C C . ILE A 1 100 ? -0.726 1.329 -7.192 1.00 81.31 100 ILE A C 1
ATOM 825 O O . ILE A 1 100 ? -0.048 0.640 -6.437 1.00 81.31 100 ILE A O 1
ATOM 829 N N . LEU A 1 101 ? -1.221 2.519 -6.824 1.00 80.19 101 LEU A N 1
ATOM 830 C CA . LEU A 1 101 ? -0.995 3.126 -5.505 1.00 80.19 101 LEU A CA 1
ATOM 831 C C . LEU A 1 101 ? -1.733 2.383 -4.377 1.00 80.19 101 LEU A C 1
ATOM 833 O O . LEU A 1 101 ? -1.459 2.606 -3.201 1.00 80.19 101 LEU A O 1
ATOM 837 N N . ARG A 1 102 ? -2.680 1.493 -4.712 1.00 77.06 102 ARG A N 1
ATOM 838 C CA . ARG A 1 102 ? -3.444 0.702 -3.734 1.00 77.06 102 ARG A CA 1
ATOM 839 C C . ARG A 1 102 ? -2.664 -0.495 -3.192 1.00 77.06 102 ARG A C 1
ATOM 841 O O . ARG A 1 102 ? -2.958 -0.952 -2.095 1.00 77.06 102 ARG A O 1
ATOM 848 N N . ASN A 1 103 ? -1.664 -0.980 -3.932 1.00 64.69 103 ASN A N 1
ATOM 849 C CA . ASN A 1 103 ? -0.871 -2.165 -3.582 1.00 64.69 103 ASN A CA 1
ATOM 850 C C . ASN A 1 103 ? 0.470 -1.814 -2.920 1.00 64.69 103 ASN A C 1
ATOM 852 O O . ASN A 1 103 ? 1.446 -2.545 -3.067 1.00 64.69 103 ASN A O 1
ATOM 856 N N . GLY A 1 104 ? 0.529 -0.695 -2.206 1.00 56.81 104 GLY A N 1
ATOM 857 C CA . GLY A 1 104 ? 1.754 -0.168 -1.612 1.00 56.81 104 GLY A CA 1
ATOM 858 C C . GLY A 1 104 ? 2.122 1.138 -2.288 1.00 56.81 104 GLY A C 1
ATOM 859 O O . GLY A 1 104 ? 2.706 1.135 -3.373 1.00 56.81 104 GLY A O 1
ATOM 860 N N . PHE A 1 105 ? 1.687 2.211 -1.636 1.00 50.56 105 PHE A N 1
ATOM 861 C CA . PHE A 1 105 ? 2.409 3.471 -1.604 1.00 50.56 105 PHE A CA 1
ATOM 862 C C . PHE A 1 105 ? 3.638 3.293 -0.706 1.00 50.56 105 PHE A C 1
ATOM 864 O O . PHE A 1 105 ? 3.514 2.502 0.262 1.00 50.56 105 PHE A O 1
#

pLDDT: mean 78.99, std 11.45, range [45.31, 90.94]

Mean predicted aligned error: 10.32 Å

Secondary structure (DSSP, 8-state):
----HHHHHHHHHHHHHHHHHHHHHHHHHHHHHHHHHHHHHS-HHHHHHHHHHHHHHHHHHHHHHTS-TTT--HHHHHHHHHHHHHHHHHHHHHTTT-GGGGG--

Nearest PDB structures (foldseek):
  3q0k-assembly1_A  TM=4.445E-01  e=1.841E+00  Homo sapiens
  2v0o-assembly2_C  TM=5.824E-01  e=7.441E+00  Homo sapiens

Organism: NCBI:txid1070528

Solvent-accessible surface area (backbone atoms only — not comparable to full-atom values): 5960 Å² total; per-residue (Å²): 136,83,80,58,66,72,62,54,52,51,48,51,53,51,52,48,53,52,50,54,49,51,52,51,53,51,53,50,52,54,48,52,55,53,51,50,57,49,61,74,69,43,52,74,67,56,48,50,52,52,50,56,37,48,52,49,30,52,52,32,47,42,50,58,75,69,56,55,85,87,79,57,53,75,65,57,51,52,50,38,51,51,51,30,51,52,35,48,51,53,39,50,61,75,33,59,93,42,62,70,57,75,80,63,115